Protein AF-X0GUA3-F1 (afdb_monomer)

Radius of gyration: 16.27 Å; Cα contacts (8 Å, |Δi|>4): 125; chains: 1; bounding box: 39×35×43 Å

Nearest PDB structures (foldseek):
  6m9a-assembly1_C-2  TM=2.155E-01  e=1.612E+00  Bordetella pertussis
  1cg5-assembly1_A  TM=2.670E-01  e=7.508E+00  Hemitrygon akajei
  1htj-assembly1_F  TM=2.285E-01  e=7.903E+00  Homo sapiens

Organism: NCBI:txid1089457

Structure (mmCIF, N/CA/C/O backbone):
data_AF-X0GUA3-F1
#
_entry.id   AF-X0GUA3-F1
#
loop_
_atom_site.group_PDB
_atom_site.id
_atom_site.type_symbol
_atom_site.label_atom_id
_atom_site.label_alt_id
_atom_site.label_comp_id
_atom_site.label_asym_id
_atom_site.label_entity_id
_atom_site.label_seq_id
_atom_site.pdbx_PDB_ins_code
_atom_site.Cartn_x
_atom_site.Cartn_y
_atom_site.Cartn_z
_atom_site.occupancy
_atom_site.B_iso_or_equiv
_atom_site.auth_seq_id
_atom_site.auth_comp_id
_atom_site.auth_asym_id
_atom_site.auth_atom_id
_atom_site.pdbx_PDB_model_num
ATOM 1 N N . MET A 1 1 ? -20.669 0.571 4.351 1.00 46.16 1 MET A N 1
ATOM 2 C CA . MET A 1 1 ? -20.176 1.893 4.799 1.00 46.16 1 MET A CA 1
ATOM 3 C C . MET A 1 1 ? -18.684 1.783 5.075 1.00 46.16 1 MET A C 1
ATOM 5 O O . MET A 1 1 ? -18.306 1.106 6.023 1.00 46.16 1 MET A O 1
ATOM 9 N N . HIS A 1 2 ? -17.865 2.357 4.194 1.00 66.56 2 HIS A N 1
ATOM 10 C CA . HIS A 1 2 ? -16.399 2.366 4.262 1.00 66.56 2 HIS A CA 1
ATOM 11 C C . HIS A 1 2 ? -15.900 3.444 5.262 1.00 66.56 2 HIS A C 1
ATOM 13 O O . HIS A 1 2 ? -16.644 4.391 5.526 1.00 66.56 2 HIS A O 1
ATOM 19 N N . PHE A 1 3 ? -14.685 3.325 5.827 1.00 71.62 3 PHE A N 1
ATOM 20 C CA . PHE A 1 3 ? -14.147 4.191 6.907 1.00 71.62 3 PHE A CA 1
ATOM 21 C C . PHE A 1 3 ? -14.373 5.695 6.672 1.00 71.62 3 PHE A C 1
ATOM 23 O O . PHE A 1 3 ? -14.899 6.384 7.542 1.00 71.62 3 PHE A O 1
ATOM 30 N N . VAL A 1 4 ? -14.061 6.181 5.468 1.00 73.12 4 VAL A N 1
ATOM 31 C CA . VAL A 1 4 ? -14.233 7.590 5.066 1.00 73.12 4 VAL A CA 1
ATOM 32 C C . VAL A 1 4 ? -15.678 8.070 5.241 1.00 73.12 4 VAL A C 1
ATOM 34 O O . VAL A 1 4 ? -15.907 9.163 5.754 1.00 73.12 4 VAL A O 1
ATOM 37 N N . GLY A 1 5 ? -16.661 7.241 4.879 1.00 73.19 5 GLY A N 1
ATOM 38 C CA . GLY A 1 5 ? -18.079 7.576 5.029 1.00 73.19 5 GLY A CA 1
ATOM 39 C C . GLY A 1 5 ? -18.529 7.610 6.491 1.00 73.19 5 GLY A C 1
ATOM 40 O O . GLY A 1 5 ? -19.284 8.498 6.879 1.00 73.19 5 GLY A O 1
ATOM 41 N N . ILE A 1 6 ? -18.026 6.688 7.320 1.00 75.50 6 ILE A N 1
ATOM 42 C CA . ILE A 1 6 ? -18.300 6.671 8.768 1.00 75.50 6 ILE A CA 1
ATOM 43 C C . ILE A 1 6 ? -17.686 7.908 9.436 1.00 75.50 6 ILE A C 1
ATOM 45 O O . ILE A 1 6 ? -18.357 8.588 10.211 1.00 75.50 6 ILE A O 1
ATOM 49 N N . TYR A 1 7 ? -16.437 8.232 9.092 1.00 73.69 7 TYR A N 1
ATOM 50 C CA . TYR A 1 7 ? -15.727 9.395 9.619 1.00 73.69 7 TYR A CA 1
ATOM 51 C C . TYR A 1 7 ? -16.442 10.700 9.251 1.00 73.69 7 TYR A C 1
ATOM 53 O O . TYR A 1 7 ? -16.702 11.536 10.116 1.00 73.69 7 TYR A O 1
ATOM 61 N N . PHE A 1 8 ? -16.846 10.851 7.987 1.00 75.81 8 PHE A N 1
ATOM 62 C CA . PHE A 1 8 ? -17.600 12.021 7.548 1.00 75.81 8 PHE A CA 1
ATOM 63 C C . PHE A 1 8 ? -18.950 12.144 8.263 1.00 75.81 8 PHE A C 1
ATOM 65 O O . PHE A 1 8 ? -19.326 13.236 8.692 1.00 75.81 8 PHE A O 1
ATOM 72 N N . TYR A 1 9 ? -19.669 11.034 8.446 1.00 75.38 9 TYR A N 1
ATOM 73 C CA . TYR A 1 9 ? -20.947 11.044 9.154 1.00 75.38 9 TYR A CA 1
ATOM 74 C C . TYR A 1 9 ? -20.800 11.532 10.603 1.00 75.38 9 TYR A C 1
ATOM 76 O O . TYR A 1 9 ? -21.586 12.383 11.032 1.00 75.38 9 TYR A O 1
ATOM 84 N N . ALA A 1 10 ? -19.780 11.035 11.311 1.00 74.44 10 ALA A N 1
ATOM 85 C CA . ALA A 1 10 ? -19.520 11.335 12.716 1.00 74.44 10 ALA A CA 1
ATOM 86 C C . ALA A 1 10 ? -18.939 12.741 12.946 1.00 74.44 10 ALA A C 1
ATOM 88 O O . ALA A 1 10 ? -19.382 13.445 13.849 1.00 74.44 10 ALA A O 1
ATOM 89 N N . TYR A 1 11 ? -17.972 13.166 12.127 1.00 77.75 11 TYR A N 1
ATOM 90 C CA . TYR A 1 11 ? -17.177 14.376 12.382 1.00 77.75 11 TYR A CA 1
ATOM 91 C C . TYR A 1 11 ? -17.465 15.535 11.424 1.00 77.75 11 TYR A C 1
ATOM 93 O O . TYR A 1 11 ? -16.897 16.613 11.594 1.00 77.75 11 TYR A O 1
ATOM 101 N N . LYS A 1 12 ? -18.317 15.328 10.408 1.00 81.62 12 LYS A N 1
ATOM 102 C CA . LYS A 1 12 ? -18.620 16.304 9.340 1.00 81.62 12 LYS A CA 1
ATOM 103 C C . LYS A 1 12 ? -17.369 16.829 8.621 1.00 81.62 12 LYS A C 1
ATOM 105 O O . LYS A 1 12 ? -17.350 17.953 8.128 1.00 81.62 12 LYS A O 1
ATOM 110 N N . LYS A 1 13 ? -16.313 16.012 8.572 1.00 82.00 13 LYS A N 1
ATOM 111 C CA . LYS A 1 13 ? -15.014 16.316 7.957 1.00 82.00 13 LYS A CA 1
ATOM 112 C C . LYS A 1 13 ? -14.531 15.116 7.152 1.00 82.00 13 LYS A C 1
ATOM 1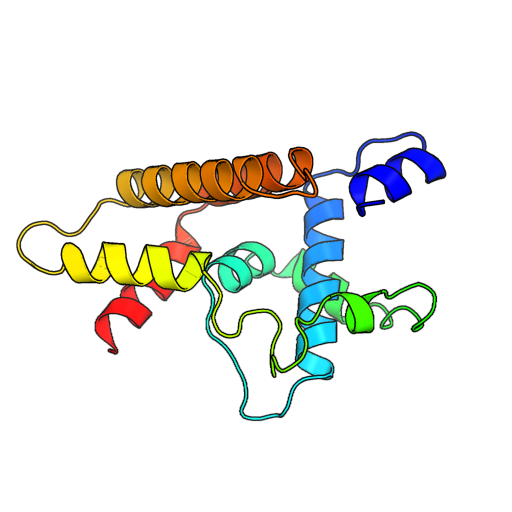14 O O . LYS A 1 13 ? -14.835 13.980 7.505 1.00 82.00 13 LYS A O 1
ATOM 119 N N . VAL A 1 14 ? -13.782 15.366 6.082 1.00 82.31 14 VAL A N 1
ATOM 120 C CA . VAL A 1 14 ? -13.064 14.311 5.352 1.00 82.31 14 VAL A CA 1
ATOM 121 C C . VAL A 1 14 ? -11.791 13.985 6.140 1.00 82.31 14 VAL A C 1
ATOM 123 O O . VAL A 1 14 ? -11.112 14.924 6.567 1.00 82.31 14 VAL A O 1
ATOM 126 N N . PRO A 1 15 ? -11.472 12.702 6.384 1.00 85.75 15 PRO A N 1
ATOM 127 C CA . PRO A 1 15 ? -10.259 12.350 7.105 1.00 85.75 15 PRO A CA 1
ATOM 128 C C . PRO A 1 15 ? -9.019 12.773 6.311 1.00 85.75 15 PRO A C 1
ATOM 130 O O . PRO A 1 15 ? -8.977 12.654 5.087 1.00 85.75 15 PRO A O 1
ATOM 133 N N . THR A 1 16 ? -7.999 13.265 7.006 1.00 88.75 16 THR A N 1
ATOM 134 C CA . THR A 1 16 ? -6.716 13.620 6.386 1.00 88.75 16 THR A CA 1
ATOM 135 C C . THR A 1 16 ? -5.939 12.368 5.972 1.00 88.75 16 THR A C 1
ATOM 137 O O . THR A 1 16 ? -6.175 11.280 6.499 1.00 88.75 16 THR A O 1
ATOM 140 N N . SER A 1 17 ? -4.956 12.512 5.074 1.00 89.56 17 SER A N 1
ATOM 141 C CA . SER A 1 17 ? -4.079 11.396 4.669 1.00 89.56 17 SER A CA 1
ATOM 142 C C . SER A 1 17 ? -3.428 10.701 5.874 1.00 89.56 17 SER A C 1
ATOM 144 O O . SER A 1 17 ? -3.399 9.473 5.931 1.00 89.56 17 SER A O 1
ATOM 146 N N . THR A 1 18 ? -3.000 11.469 6.883 1.00 89.06 18 THR A N 1
ATOM 147 C CA . THR A 1 18 ? -2.454 10.941 8.144 1.00 89.06 18 THR A CA 1
ATOM 148 C C . THR A 1 18 ? -3.489 10.137 8.928 1.00 89.06 18 THR A C 1
ATOM 150 O O . THR A 1 18 ? -3.168 9.068 9.432 1.00 89.06 18 THR A O 1
ATOM 153 N N . GLN A 1 19 ? -4.743 10.594 9.005 1.00 87.75 19 GLN A N 1
ATOM 154 C CA . GLN A 1 19 ? -5.813 9.860 9.693 1.00 87.75 19 GLN A CA 1
ATOM 155 C C . GLN A 1 19 ? -6.179 8.561 8.967 1.00 87.75 19 GLN A C 1
ATOM 157 O O . GLN A 1 19 ? -6.391 7.538 9.616 1.00 87.75 19 GLN A O 1
ATOM 162 N N . ILE A 1 20 ? -6.215 8.583 7.630 1.00 89.44 20 ILE A N 1
ATOM 163 C CA . ILE A 1 20 ? -6.431 7.377 6.820 1.00 89.44 20 ILE A CA 1
ATOM 164 C C . ILE A 1 20 ? -5.270 6.397 7.025 1.00 89.44 20 ILE A C 1
ATOM 166 O O . ILE A 1 20 ? -5.511 5.223 7.300 1.00 89.44 20 ILE A O 1
ATOM 170 N N . ARG A 1 21 ? -4.017 6.874 6.965 1.00 91.19 21 ARG A N 1
ATOM 171 C CA . ARG A 1 21 ? -2.825 6.040 7.184 1.00 91.19 21 ARG A CA 1
ATOM 172 C C . ARG A 1 21 ? -2.800 5.442 8.583 1.00 91.19 21 ARG A C 1
ATOM 174 O O . ARG A 1 21 ? -2.550 4.253 8.719 1.00 91.19 21 ARG A O 1
ATOM 181 N N . PHE A 1 22 ? -3.109 6.236 9.603 1.00 88.38 22 PHE A N 1
ATOM 182 C CA . PHE A 1 22 ? -3.172 5.781 10.986 1.00 88.38 22 PHE A CA 1
ATOM 183 C C . PHE A 1 22 ? -4.144 4.608 11.156 1.00 88.38 22 PHE A C 1
ATOM 185 O O . PHE A 1 22 ? -3.783 3.576 11.720 1.00 88.38 22 PHE A O 1
ATOM 192 N N . GLU A 1 23 ? -5.359 4.726 10.620 1.00 85.56 23 GLU A N 1
ATOM 193 C CA . GLU A 1 23 ? -6.352 3.651 10.707 1.00 85.56 23 GLU A CA 1
ATOM 194 C C . GLU A 1 23 ? -5.965 2.441 9.843 1.00 85.56 23 GLU A C 1
ATOM 196 O O . GLU A 1 23 ? -6.158 1.303 10.270 1.00 85.56 23 GLU A O 1
ATOM 201 N N . ALA A 1 24 ? -5.331 2.650 8.685 1.00 88.25 24 ALA A N 1
ATOM 202 C CA . ALA A 1 24 ? -4.775 1.562 7.881 1.00 88.25 24 ALA A CA 1
ATOM 203 C C . ALA A 1 24 ? -3.667 0.794 8.630 1.00 88.25 24 ALA A C 1
ATOM 205 O O . ALA A 1 24 ? -3.694 -0.437 8.658 1.00 88.25 24 ALA A O 1
ATOM 206 N N . CYS A 1 25 ? -2.749 1.493 9.311 1.00 88.88 25 CYS A N 1
ATOM 207 C CA . CYS A 1 25 ? -1.729 0.873 10.160 1.00 88.88 25 CYS A CA 1
ATOM 208 C C . CYS A 1 25 ? -2.368 0.014 11.256 1.00 88.88 25 CYS A C 1
ATOM 210 O O . CYS A 1 25 ? -1.946 -1.118 11.477 1.00 88.88 25 CYS A O 1
ATOM 212 N N . ARG A 1 26 ? -3.422 0.510 11.913 1.00 84.94 26 ARG A N 1
ATOM 213 C CA . ARG A 1 26 ? -4.136 -0.257 12.946 1.00 84.94 26 ARG A CA 1
ATOM 214 C C . ARG A 1 26 ? -4.786 -1.520 12.396 1.00 84.94 26 ARG A C 1
ATOM 216 O O . ARG A 1 26 ? -4.703 -2.561 13.042 1.00 84.94 26 ARG A O 1
ATOM 223 N N . ILE A 1 27 ? -5.405 -1.442 11.218 1.00 82.19 27 ILE A N 1
ATOM 224 C CA . ILE A 1 27 ? -6.009 -2.600 10.544 1.00 82.19 27 ILE A CA 1
ATOM 225 C C . ILE A 1 27 ? -4.946 -3.665 10.262 1.00 82.19 27 ILE A C 1
ATOM 227 O O . ILE A 1 27 ? -5.148 -4.832 10.593 1.00 82.19 27 ILE A O 1
ATOM 231 N N . ILE A 1 28 ? -3.800 -3.259 9.706 1.00 85.06 28 ILE A N 1
ATOM 232 C CA . ILE A 1 28 ? -2.687 -4.166 9.414 1.00 85.06 28 ILE A CA 1
ATOM 233 C C . ILE A 1 28 ? -2.168 -4.808 10.707 1.00 85.06 28 ILE A C 1
ATOM 235 O O . ILE A 1 28 ? -2.161 -6.031 10.804 1.00 85.06 28 ILE A O 1
ATOM 239 N N . LEU A 1 29 ? -1.812 -4.016 11.723 1.00 82.69 29 LEU A N 1
ATOM 240 C CA . LEU A 1 29 ? -1.243 -4.528 12.978 1.00 82.69 29 LEU A CA 1
ATOM 241 C C . LEU A 1 29 ? -2.187 -5.490 13.701 1.00 82.69 29 LEU A C 1
ATOM 243 O O . LEU A 1 29 ? -1.768 -6.532 14.196 1.00 82.69 29 LEU A O 1
ATOM 247 N N . ALA A 1 30 ? -3.477 -5.167 13.749 1.00 78.62 30 ALA A N 1
ATOM 248 C CA . ALA A 1 30 ? -4.455 -6.034 14.387 1.00 78.62 30 ALA A CA 1
ATOM 249 C C . ALA A 1 30 ? -4.707 -7.321 13.577 1.00 78.62 30 ALA A C 1
ATOM 251 O O . ALA A 1 30 ? -4.963 -8.373 14.170 1.00 78.62 30 ALA A O 1
ATOM 252 N N . SER A 1 31 ? -4.583 -7.274 12.243 1.00 77.81 31 SER A N 1
ATOM 253 C CA . SER A 1 31 ? -4.594 -8.484 11.412 1.00 77.81 31 SER A CA 1
ATOM 254 C C . SER A 1 31 ? -3.377 -9.374 11.682 1.00 77.81 31 SER A C 1
ATOM 256 O O . SER A 1 31 ? -3.530 -10.583 11.830 1.00 77.81 31 SER A O 1
ATOM 258 N N . GLU A 1 32 ? -2.190 -8.785 11.847 1.00 79.56 32 GLU A N 1
ATOM 259 C CA . GLU A 1 32 ? -0.946 -9.503 12.148 1.00 79.56 32 GLU A CA 1
ATOM 260 C C . GLU A 1 32 ? -0.973 -10.136 13.537 1.00 79.56 32 GLU A C 1
ATOM 262 O O . GLU A 1 32 ? -0.608 -11.296 13.684 1.00 79.56 32 GLU A O 1
ATOM 267 N N . ALA A 1 33 ? -1.491 -9.418 14.538 1.00 76.94 33 ALA A N 1
ATOM 268 C CA . ALA A 1 33 ? -1.674 -9.944 15.890 1.00 76.94 33 ALA A CA 1
ATOM 269 C C . ALA A 1 33 ? -2.638 -11.143 15.945 1.00 76.94 33 ALA A C 1
ATOM 271 O O . ALA A 1 33 ? -2.563 -11.955 16.864 1.00 76.94 33 ALA A O 1
ATOM 272 N N . SER A 1 34 ? -3.545 -11.247 14.970 1.00 71.31 34 SER A N 1
ATOM 273 C CA . SER A 1 34 ? -4.502 -12.354 14.847 1.00 71.31 34 SER A CA 1
ATOM 274 C C . SER A 1 34 ? -4.000 -13.487 13.940 1.00 71.31 34 SER A C 1
ATOM 276 O O . SER A 1 34 ? -4.661 -14.518 13.830 1.00 71.31 34 SER A O 1
ATOM 278 N N . SER A 1 35 ? -2.868 -13.289 13.260 1.00 70.00 35 SER A N 1
ATOM 279 C CA . SER A 1 35 ? -2.295 -14.237 12.302 1.00 70.00 35 SER A CA 1
ATOM 280 C C . SER A 1 35 ? -1.401 -15.265 13.006 1.00 70.00 35 SER A C 1
ATOM 282 O O . SER A 1 35 ? -0.892 -15.030 14.101 1.00 70.00 35 SER A O 1
ATOM 284 N N . TYR A 1 36 ? -1.170 -16.419 12.373 1.00 67.25 36 TYR A N 1
ATOM 285 C CA . TYR A 1 36 ? -0.233 -17.414 12.908 1.00 67.25 36 TYR A CA 1
ATOM 286 C C . TYR A 1 36 ? 1.219 -16.889 12.853 1.00 67.25 36 TYR A C 1
ATOM 288 O O . TYR A 1 36 ? 1.566 -16.236 11.864 1.00 67.25 36 TYR A O 1
ATOM 296 N N . PRO A 1 37 ? 2.088 -17.212 13.836 1.00 60.41 37 PRO A N 1
ATOM 297 C CA . PRO A 1 37 ? 3.450 -16.665 13.941 1.00 60.41 37 PRO A CA 1
ATOM 298 C C . PRO A 1 37 ? 4.307 -16.806 12.672 1.00 60.41 37 PRO A C 1
ATOM 300 O O . PRO A 1 37 ? 5.085 -15.912 12.358 1.00 60.41 37 PRO A O 1
ATOM 303 N N . ASP A 1 38 ? 4.106 -17.878 11.900 1.00 59.81 38 ASP A N 1
ATOM 304 C CA . ASP A 1 38 ? 4.894 -18.187 10.697 1.00 59.81 38 ASP A CA 1
ATOM 305 C C . ASP A 1 38 ? 4.258 -17.694 9.383 1.00 59.81 38 ASP A C 1
ATOM 307 O O . ASP A 1 38 ? 4.705 -18.050 8.295 1.00 59.81 38 ASP A O 1
ATOM 311 N N . SER A 1 39 ? 3.176 -16.912 9.445 1.00 59.31 39 SER A N 1
ATOM 312 C CA . SER A 1 39 ? 2.379 -16.566 8.256 1.00 59.31 39 SER A CA 1
ATOM 313 C C . SER A 1 39 ? 2.720 -15.221 7.604 1.00 59.31 39 SER A C 1
ATOM 315 O O . SER A 1 39 ? 1.991 -14.789 6.713 1.00 59.31 39 SER A O 1
ATOM 317 N N . SER A 1 40 ? 3.824 -14.561 7.985 1.00 58.06 40 SER A N 1
ATOM 318 C CA . SER A 1 40 ? 4.160 -13.218 7.482 1.00 58.06 40 SER A CA 1
ATOM 319 C C . SER A 1 40 ? 4.136 -13.161 5.949 1.00 58.06 40 SER A C 1
ATOM 321 O O . SER A 1 40 ? 4.966 -13.777 5.279 1.00 58.06 40 SER A O 1
ATOM 323 N N . SER A 1 41 ? 3.185 -12.419 5.384 1.00 67.25 41 SER A N 1
ATOM 324 C CA . SER A 1 41 ? 3.087 -12.234 3.937 1.00 67.25 41 SER A CA 1
ATOM 325 C C . SER A 1 41 ? 3.741 -10.911 3.565 1.00 67.25 41 SER A C 1
ATOM 327 O O . SER A 1 41 ? 3.313 -9.846 4.011 1.00 67.25 41 SER A O 1
ATOM 329 N N . SER A 1 42 ? 4.815 -10.977 2.778 1.00 78.12 42 SER A N 1
ATOM 330 C CA . SER A 1 42 ? 5.481 -9.780 2.272 1.00 78.12 42 SER A CA 1
ATOM 331 C C . SER A 1 42 ? 4.596 -9.079 1.241 1.00 78.12 42 SER A C 1
ATOM 333 O O . SER A 1 42 ? 4.100 -9.717 0.317 1.00 78.12 42 SER A O 1
ATOM 335 N N . SER A 1 43 ? 4.398 -7.771 1.402 1.00 88.62 43 SER A N 1
ATOM 336 C CA . SER A 1 43 ? 3.535 -6.971 0.531 1.00 88.62 43 SER A CA 1
ATOM 337 C C . SER A 1 43 ? 4.058 -5.546 0.429 1.00 88.62 43 SER A C 1
ATOM 339 O O . SER A 1 43 ? 4.257 -4.875 1.439 1.00 88.62 43 SER A O 1
ATOM 341 N N . TRP A 1 44 ? 4.238 -5.052 -0.789 1.00 92.69 44 TRP A N 1
ATOM 342 C CA . TRP A 1 44 ? 4.664 -3.687 -1.059 1.00 92.69 44 TRP A CA 1
ATOM 343 C C . TRP A 1 44 ? 3.638 -2.678 -0.553 1.00 92.69 44 TRP A C 1
ATOM 345 O O . TRP A 1 44 ? 4.004 -1.596 -0.107 1.00 92.69 44 TRP A O 1
ATOM 355 N N . LEU A 1 45 ? 2.352 -3.042 -0.567 1.00 91.69 45 LEU A N 1
ATOM 356 C CA . LEU A 1 45 ? 1.277 -2.194 -0.063 1.00 91.69 45 LEU A CA 1
ATOM 357 C C . LEU A 1 45 ? 1.379 -2.040 1.457 1.00 91.69 45 LEU A C 1
ATOM 359 O O . LEU A 1 45 ? 1.172 -0.950 1.990 1.00 91.69 45 LEU A O 1
ATOM 363 N N . ARG A 1 46 ? 1.749 -3.120 2.151 1.00 91.00 46 ARG A N 1
ATOM 364 C CA . ARG A 1 46 ? 2.071 -3.076 3.578 1.00 91.00 46 ARG A CA 1
ATOM 365 C C . ARG A 1 46 ? 3.267 -2.164 3.829 1.00 91.00 46 ARG A C 1
ATOM 367 O O . ARG A 1 46 ? 3.168 -1.280 4.675 1.00 91.00 46 ARG A O 1
ATOM 374 N N . ASP A 1 47 ? 4.359 -2.375 3.093 1.00 90.88 47 ASP A N 1
ATOM 375 C CA . ASP A 1 47 ? 5.594 -1.594 3.222 1.00 90.88 47 ASP A CA 1
ATOM 376 C C . ASP A 1 47 ? 5.318 -0.096 3.019 1.00 90.88 47 ASP A C 1
ATOM 378 O O . ASP A 1 47 ? 5.779 0.732 3.801 1.00 90.88 47 ASP A O 1
ATOM 382 N N . LEU A 1 48 ? 4.502 0.246 2.018 1.00 92.75 48 LEU A N 1
ATOM 383 C CA . LEU A 1 48 ? 4.100 1.613 1.701 1.00 92.75 48 LEU A CA 1
ATOM 384 C C . LEU A 1 48 ? 3.247 2.255 2.805 1.00 92.75 48 LEU A C 1
ATOM 386 O O . LEU A 1 48 ? 3.489 3.396 3.185 1.00 92.75 48 LEU A O 1
ATOM 390 N N . ILE A 1 49 ? 2.245 1.548 3.334 1.00 91.62 49 ILE A N 1
ATOM 391 C CA . ILE A 1 49 ? 1.374 2.090 4.392 1.00 91.62 49 ILE A CA 1
ATOM 392 C C . ILE A 1 49 ? 2.156 2.261 5.703 1.00 91.62 49 ILE A C 1
ATOM 394 O O . ILE A 1 49 ? 1.976 3.257 6.405 1.00 91.62 49 ILE A O 1
ATOM 398 N N . MET A 1 50 ? 3.049 1.316 6.008 1.00 89.94 50 MET A N 1
ATOM 399 C CA . MET A 1 50 ? 3.868 1.301 7.223 1.00 89.94 50 MET A CA 1
ATOM 400 C C . MET A 1 50 ? 5.136 2.159 7.136 1.00 89.94 50 MET A C 1
ATOM 402 O O . MET A 1 50 ? 5.862 2.256 8.125 1.00 89.94 50 MET A O 1
ATOM 406 N N . SER A 1 51 ? 5.417 2.795 5.994 1.00 89.50 51 SER A N 1
ATOM 407 C CA . SER A 1 51 ? 6.686 3.501 5.769 1.00 89.50 51 SER A CA 1
ATOM 408 C C . SER A 1 51 ? 6.886 4.715 6.684 1.00 89.50 51 SER A C 1
ATOM 410 O O . SER A 1 51 ? 8.014 5.151 6.899 1.00 89.50 51 SER A O 1
ATOM 412 N N . GLU A 1 52 ? 5.806 5.293 7.218 1.00 89.06 52 GLU A N 1
ATOM 413 C CA . GLU A 1 52 ? 5.877 6.406 8.166 1.00 89.06 52 GLU A CA 1
ATOM 414 C C . GLU A 1 52 ? 5.933 5.887 9.602 1.00 89.06 52 GLU A C 1
ATOM 416 O O . GLU A 1 52 ? 4.908 5.628 10.241 1.00 89.06 52 GLU A O 1
ATOM 421 N N . TYR A 1 53 ? 7.164 5.758 10.098 1.00 85.31 53 TYR A N 1
ATOM 422 C CA . TYR A 1 53 ? 7.463 5.133 11.382 1.00 85.31 53 TYR A CA 1
ATOM 423 C C . TYR A 1 53 ? 6.692 5.741 12.558 1.00 85.31 53 TYR A C 1
ATOM 425 O O . TYR A 1 53 ? 6.179 4.998 13.392 1.00 85.31 53 TYR A O 1
ATOM 433 N N . ASP A 1 54 ? 6.570 7.069 12.635 1.00 87.75 54 ASP A N 1
ATOM 434 C CA . ASP A 1 54 ? 5.867 7.715 13.748 1.00 87.75 54 ASP A CA 1
ATOM 435 C C . ASP A 1 54 ? 4.377 7.371 13.772 1.00 87.75 54 ASP A C 1
ATOM 437 O O . ASP A 1 54 ? 3.856 6.988 14.822 1.00 87.75 54 ASP A O 1
ATOM 441 N N . THR A 1 55 ? 3.718 7.406 12.611 1.00 87.44 55 THR A N 1
ATOM 442 C CA . THR A 1 55 ? 2.307 7.024 12.475 1.00 87.44 55 THR A CA 1
ATOM 443 C C . THR A 1 55 ? 2.099 5.538 12.788 1.00 87.44 55 THR A C 1
ATOM 445 O O . THR A 1 55 ? 1.192 5.192 13.547 1.00 87.44 55 THR A O 1
ATOM 448 N N . ALA A 1 56 ? 2.957 4.648 12.276 1.00 85.62 56 ALA A N 1
ATOM 449 C CA . ALA A 1 56 ? 2.885 3.212 12.564 1.00 85.62 56 ALA A CA 1
ATOM 450 C C . ALA A 1 56 ? 3.126 2.903 14.054 1.00 85.62 56 ALA A C 1
ATOM 452 O O . ALA A 1 56 ? 2.390 2.128 14.670 1.00 85.62 56 ALA A O 1
ATOM 453 N N . ARG A 1 57 ? 4.114 3.561 14.670 1.00 87.00 57 ARG A N 1
ATOM 454 C CA . ARG A 1 57 ? 4.437 3.420 16.095 1.00 87.00 57 ARG A CA 1
ATOM 455 C C . ARG A 1 57 ? 3.317 3.937 16.989 1.00 87.00 57 ARG A C 1
ATOM 457 O O . ARG A 1 57 ? 3.035 3.326 18.017 1.00 87.00 57 ARG A O 1
ATOM 464 N N . GLN A 1 58 ? 2.691 5.054 16.626 1.00 86.69 58 GLN A N 1
ATOM 465 C CA . GLN A 1 58 ? 1.538 5.568 17.356 1.00 86.69 58 GLN A CA 1
ATOM 466 C C . GLN A 1 58 ? 0.353 4.601 17.244 1.00 86.69 58 GLN A C 1
ATOM 468 O O . GLN A 1 58 ? -0.260 4.276 18.257 1.00 86.69 58 GLN A O 1
ATOM 473 N N . ALA A 1 59 ? 0.082 4.079 16.044 1.00 84.56 59 ALA A N 1
ATOM 474 C CA . ALA A 1 59 ? -0.982 3.105 15.811 1.00 84.56 59 ALA A CA 1
ATOM 475 C C . ALA A 1 59 ? -0.810 1.823 16.647 1.00 84.56 59 ALA A C 1
ATOM 477 O O . ALA A 1 59 ? -1.798 1.295 17.150 1.00 84.56 59 ALA A O 1
ATOM 478 N N . ALA A 1 60 ? 0.430 1.361 16.843 1.00 81.56 60 ALA A N 1
ATOM 479 C CA . ALA A 1 60 ? 0.750 0.179 17.648 1.00 81.56 60 ALA A CA 1
ATOM 480 C C . ALA A 1 60 ? 0.550 0.362 19.164 1.00 81.56 60 ALA A C 1
ATOM 482 O O . ALA A 1 60 ? 0.458 -0.625 19.891 1.00 81.56 60 ALA A O 1
ATOM 483 N N . ARG A 1 61 ? 0.522 1.608 19.655 1.00 81.12 61 ARG A N 1
ATOM 484 C CA . ARG A 1 61 ? 0.358 1.925 21.086 1.00 81.12 61 ARG A CA 1
ATOM 485 C C . ARG A 1 61 ? -1.099 2.096 21.502 1.00 81.12 61 ARG A C 1
ATOM 487 O O . ARG A 1 61 ? -1.393 2.032 22.692 1.00 81.12 61 ARG A O 1
ATOM 494 N N . GLU A 1 62 ? -1.995 2.326 20.549 1.00 75.62 62 GLU A N 1
ATOM 495 C CA . GLU A 1 62 ? -3.425 2.409 20.825 1.00 75.62 62 GLU A CA 1
ATOM 496 C C . GLU A 1 62 ? -4.016 1.011 21.055 1.00 75.62 62 GLU A C 1
ATOM 498 O O . GLU A 1 62 ? -3.664 0.072 20.333 1.00 75.62 62 GLU A O 1
ATOM 503 N N . PRO A 1 63 ? -4.965 0.852 21.995 1.00 66.88 63 PRO A N 1
ATOM 504 C CA . PRO A 1 63 ? -5.668 -0.408 22.183 1.00 66.88 63 PRO A CA 1
ATOM 505 C C . PRO A 1 63 ? -6.272 -0.905 20.868 1.00 66.88 63 PRO A C 1
ATOM 507 O O . PRO A 1 63 ? -6.823 -0.126 20.077 1.00 66.88 63 PRO A O 1
ATOM 510 N N . ILE A 1 64 ? -6.218 -2.216 20.636 1.00 62.12 64 ILE A N 1
ATOM 511 C CA . ILE A 1 64 ? -6.986 -2.838 19.556 1.00 62.12 64 ILE A CA 1
ATOM 512 C C . ILE A 1 64 ? -8.463 -2.565 19.867 1.00 62.12 64 ILE A C 1
ATOM 514 O O . ILE A 1 64 ? -8.958 -2.955 20.924 1.00 62.12 64 ILE A O 1
ATOM 518 N N . ARG A 1 65 ? -9.153 -1.839 18.974 1.00 62.88 65 ARG A N 1
ATOM 519 C CA . ARG A 1 65 ? -10.583 -1.520 19.130 1.00 62.88 65 ARG A CA 1
ATOM 520 C C . ARG A 1 65 ? -11.369 -2.813 19.369 1.00 62.88 65 ARG A C 1
ATOM 522 O O . ARG A 1 65 ? -11.034 -3.852 18.792 1.00 62.88 65 ARG A O 1
ATOM 529 N N . SER A 1 66 ? -12.402 -2.738 20.208 1.00 51.72 66 SER A N 1
ATOM 530 C CA . SER A 1 66 ? -13.248 -3.893 20.537 1.00 51.72 66 SER A CA 1
ATOM 531 C C . SER A 1 66 ? -13.865 -4.493 19.268 1.00 51.72 66 SER A C 1
ATOM 533 O O . SER A 1 66 ? -14.068 -3.783 18.288 1.00 51.72 66 SER A O 1
ATOM 535 N N . THR A 1 67 ? -14.216 -5.780 19.259 1.00 46.31 67 THR A N 1
ATOM 536 C CA . THR A 1 67 ? -14.782 -6.492 18.090 1.00 46.31 67 THR A CA 1
ATOM 537 C C . THR A 1 67 ? -16.040 -5.830 17.498 1.00 46.31 67 THR A C 1
ATOM 539 O O . THR A 1 67 ? -16.388 -6.067 16.345 1.00 46.31 67 THR A O 1
ATOM 542 N N . ILE A 1 68 ? -16.717 -4.979 18.277 1.00 45.19 68 ILE A N 1
ATOM 543 C CA . ILE A 1 68 ? -17.883 -4.178 17.869 1.00 45.19 68 ILE A CA 1
ATOM 544 C C . ILE A 1 68 ? -17.461 -2.985 16.995 1.00 45.19 68 ILE A C 1
ATOM 546 O O . ILE A 1 68 ? -18.124 -2.652 16.013 1.00 45.19 68 ILE A O 1
ATOM 550 N N . GLU A 1 69 ? -16.339 -2.354 17.330 1.00 52.25 69 GLU A N 1
ATOM 551 C CA . GLU A 1 69 ? -15.752 -1.228 16.594 1.00 52.25 69 GLU A CA 1
ATOM 552 C C . GLU A 1 69 ? -14.809 -1.701 15.481 1.00 52.25 69 GLU A C 1
ATOM 554 O O . GLU A 1 69 ? -14.580 -1.004 14.491 1.00 52.25 69 GLU A O 1
ATOM 559 N N . ASN A 1 70 ? -14.257 -2.899 15.649 1.00 53.00 70 ASN A N 1
ATOM 560 C CA . ASN A 1 70 ? -13.218 -3.471 14.825 1.00 53.00 70 ASN A CA 1
ATOM 561 C C . ASN A 1 70 ? -13.817 -4.573 13.955 1.00 53.00 70 ASN A C 1
ATOM 563 O O . ASN A 1 70 ? -13.876 -5.741 14.328 1.00 53.00 70 ASN A O 1
ATOM 567 N N . LYS A 1 71 ? -14.259 -4.198 12.753 1.00 55.25 71 LYS A N 1
ATOM 568 C CA . LYS A 1 71 ? -14.792 -5.136 11.752 1.00 55.25 71 LYS A CA 1
ATOM 569 C C . LYS A 1 71 ? -13.714 -6.042 11.135 1.00 55.25 71 LYS A C 1
ATOM 571 O O . LYS A 1 71 ? -13.947 -6.625 10.088 1.00 55.25 71 LYS A O 1
ATOM 576 N N . LEU A 1 72 ? -12.546 -6.195 11.755 1.00 51.00 72 LEU A N 1
ATOM 577 C CA . LEU A 1 72 ? -11.468 -7.063 11.271 1.00 51.00 72 LEU A CA 1
ATOM 578 C C . LEU A 1 72 ? -11.876 -8.523 11.028 1.00 51.00 72 LEU A C 1
ATOM 580 O O . LEU A 1 72 ? -11.471 -9.049 9.993 1.00 51.00 72 LEU A O 1
ATOM 584 N N . PRO A 1 73 ? -12.732 -9.167 11.853 1.00 48.03 73 PRO A N 1
ATOM 585 C CA . PRO A 1 73 ? -13.236 -10.507 11.536 1.00 48.03 73 PRO A CA 1
ATOM 586 C C . PRO A 1 73 ? -14.072 -10.557 10.244 1.00 48.03 73 PRO A C 1
ATOM 588 O O . PRO A 1 73 ? -14.297 -11.630 9.699 1.00 48.03 73 PRO A O 1
ATOM 591 N N . ILE A 1 74 ? -14.543 -9.401 9.757 1.00 50.03 74 ILE A N 1
ATOM 592 C CA . ILE A 1 74 ? -15.280 -9.232 8.495 1.00 50.03 74 ILE A CA 1
ATOM 593 C C . ILE A 1 74 ? -14.314 -8.933 7.325 1.00 50.03 74 ILE A C 1
ATOM 595 O O . ILE A 1 74 ? -14.707 -9.073 6.171 1.00 50.03 74 ILE A O 1
ATOM 599 N N . LEU A 1 75 ? -13.064 -8.528 7.596 1.00 53.12 75 LEU A N 1
ATOM 600 C CA . LEU A 1 75 ? -12.110 -8.040 6.588 1.00 53.12 75 LEU A CA 1
ATOM 601 C C . LEU A 1 75 ? -11.115 -9.092 6.085 1.00 53.12 75 LEU A C 1
ATOM 603 O O . LEU A 1 75 ? -10.593 -8.921 4.988 1.00 53.12 75 LEU A O 1
ATOM 607 N N . LEU A 1 76 ? -10.845 -10.161 6.838 1.00 57.03 76 LEU A N 1
ATOM 608 C CA . LEU A 1 76 ? -10.047 -11.275 6.318 1.00 57.03 76 LEU A CA 1
ATOM 609 C C . LEU A 1 76 ? -10.918 -12.099 5.358 1.00 57.03 76 LEU A C 1
ATOM 611 O O . LEU A 1 76 ? -11.960 -12.614 5.783 1.00 57.03 76 LEU A O 1
ATOM 615 N N . PRO A 1 77 ? -10.526 -12.256 4.078 1.00 55.97 77 PRO A N 1
ATOM 616 C CA . PRO A 1 77 ? -11.165 -13.232 3.210 1.00 55.97 77 PRO A CA 1
ATOM 617 C C . PRO A 1 77 ? -11.139 -14.595 3.910 1.00 55.97 77 PRO A C 1
ATOM 619 O O . PRO A 1 77 ? -10.118 -14.992 4.475 1.00 55.97 77 PRO A O 1
ATOM 622 N N . LYS A 1 78 ? -12.275 -15.303 3.934 1.00 55.56 78 LYS A N 1
ATOM 623 C CA . LYS A 1 78 ? -12.367 -16.608 4.605 1.00 55.56 78 LYS A CA 1
ATOM 624 C C . LYS A 1 78 ? -11.268 -17.536 4.079 1.00 55.56 78 LYS A C 1
ATOM 626 O O . LYS A 1 78 ? -11.258 -17.850 2.895 1.00 55.56 78 LYS A O 1
ATOM 63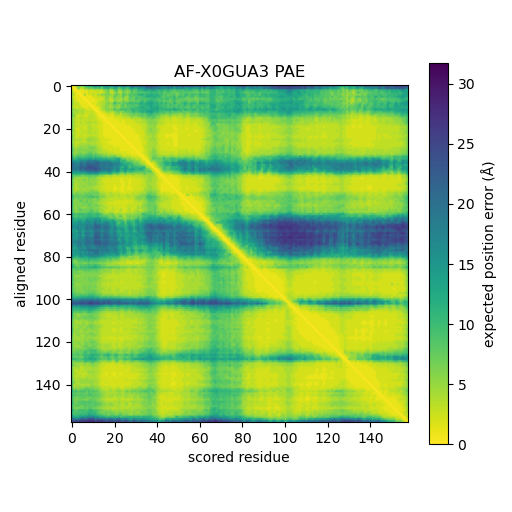1 N N . GLY A 1 79 ? -10.389 -17.991 4.971 1.00 57.81 79 GLY A N 1
ATOM 632 C CA . GLY A 1 79 ? -9.289 -18.900 4.639 1.00 57.81 79 GLY A CA 1
ATOM 633 C C . GLY A 1 79 ? -7.917 -18.238 4.481 1.00 57.81 79 GLY A C 1
ATOM 634 O O . GLY A 1 79 ? -6.935 -18.971 4.417 1.00 57.81 79 GLY A O 1
ATOM 635 N N . CYS A 1 80 ? -7.822 -16.903 4.486 1.00 62.59 80 CYS A N 1
ATOM 636 C CA . CYS A 1 80 ? -6.534 -16.209 4.532 1.00 62.59 80 CYS A CA 1
ATOM 637 C C . CYS A 1 80 ? -5.976 -16.180 5.963 1.00 62.59 80 CYS A C 1
ATOM 639 O O . CYS A 1 80 ? -6.655 -15.770 6.905 1.00 62.59 80 CYS A O 1
ATOM 641 N N . LYS A 1 81 ? -4.719 -16.597 6.112 1.00 66.81 81 LYS A N 1
ATOM 642 C CA . LYS A 1 81 ? -3.898 -16.534 7.322 1.00 66.81 81 LYS A CA 1
ATOM 643 C C . LYS A 1 81 ? -3.443 -15.114 7.629 1.00 66.81 81 LYS A C 1
ATOM 645 O O . LYS A 1 81 ? -3.298 -14.801 8.802 1.00 66.81 81 LYS A O 1
ATOM 650 N N . THR A 1 82 ? -3.233 -14.279 6.605 1.00 74.12 82 THR A N 1
ATOM 651 C CA . THR A 1 82 ? -2.903 -12.853 6.772 1.00 74.12 82 THR A CA 1
ATOM 652 C C . THR A 1 82 ? -3.667 -11.958 5.805 1.00 74.12 82 THR A C 1
ATOM 654 O O . THR A 1 82 ? -4.139 -12.403 4.761 1.00 74.12 82 THR A O 1
ATOM 657 N N . LEU A 1 83 ? -3.739 -10.662 6.129 1.00 79.25 83 LEU A N 1
ATOM 658 C CA . LEU A 1 83 ? -4.402 -9.639 5.313 1.00 79.25 83 LEU A CA 1
ATOM 659 C C . LEU A 1 83 ? -3.841 -9.526 3.886 1.00 79.25 83 LEU A C 1
ATOM 661 O O . LEU A 1 83 ? -4.569 -9.149 2.971 1.00 79.25 83 LEU A O 1
ATOM 665 N N . PHE A 1 84 ? -2.556 -9.832 3.698 1.00 83.94 84 PHE A N 1
ATOM 666 C CA . PHE A 1 84 ? -1.873 -9.702 2.410 1.00 83.94 84 PHE A CA 1
ATOM 667 C C . PHE A 1 84 ? -1.568 -11.047 1.743 1.00 83.94 84 PHE A C 1
ATOM 669 O O . PHE A 1 84 ? -0.870 -11.080 0.727 1.00 83.94 84 PHE A O 1
ATOM 676 N N . GLU A 1 85 ? -2.080 -12.153 2.281 1.00 80.38 85 GLU A N 1
ATOM 677 C CA . GLU A 1 85 ? -1.936 -13.453 1.636 1.00 80.38 85 GLU A CA 1
ATOM 678 C C . GLU A 1 85 ? -2.618 -13.432 0.262 1.00 80.38 85 GLU A C 1
ATOM 680 O O . GLU A 1 85 ? -3.760 -12.993 0.129 1.00 80.38 85 GLU A O 1
ATOM 685 N N . ALA A 1 86 ? -1.895 -13.877 -0.770 1.00 77.38 86 ALA A N 1
ATOM 686 C CA . ALA A 1 86 ? -2.345 -13.835 -2.163 1.00 77.38 86 ALA A CA 1
ATOM 687 C C . ALA A 1 86 ? -2.822 -12.440 -2.629 1.00 77.38 86 ALA A C 1
ATOM 689 O O . ALA A 1 86 ? -3.722 -12.332 -3.463 1.00 77.38 86 ALA A O 1
ATOM 690 N N . CYS A 1 87 ? -2.215 -11.362 -2.111 1.00 84.88 87 CYS A N 1
ATOM 691 C CA . CYS A 1 87 ? -2.564 -10.002 -2.509 1.00 84.88 87 CYS A CA 1
ATOM 692 C C . CYS A 1 87 ? -2.383 -9.812 -4.032 1.00 84.88 87 CYS A C 1
ATOM 6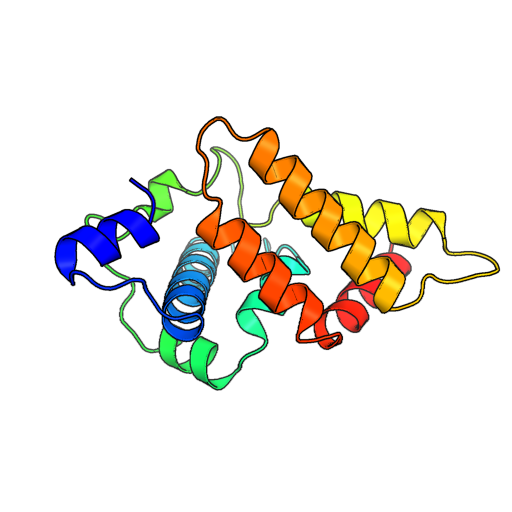94 O O . CYS A 1 87 ? -1.254 -9.921 -4.527 1.00 84.88 87 CYS A O 1
ATOM 696 N N . PRO A 1 88 ? -3.452 -9.482 -4.787 1.00 86.25 88 PRO A N 1
ATOM 697 C CA . PRO A 1 88 ? -3.379 -9.362 -6.245 1.00 86.25 88 PRO A CA 1
ATOM 698 C C . PRO A 1 88 ? -2.454 -8.221 -6.680 1.00 86.25 88 PRO A C 1
ATOM 700 O O . PRO A 1 88 ? -1.749 -8.340 -7.678 1.00 86.25 88 PRO A O 1
ATOM 703 N N . LEU A 1 89 ? -2.394 -7.153 -5.881 1.00 89.38 89 LEU A N 1
ATOM 704 C CA . LEU A 1 89 ? -1.515 -6.012 -6.111 1.00 89.38 89 LEU A CA 1
ATOM 705 C C . LEU A 1 89 ? -0.027 -6.384 -5.974 1.00 89.38 89 LEU A C 1
ATOM 707 O O . LEU A 1 89 ? 0.787 -5.938 -6.781 1.00 89.38 89 LEU A O 1
ATOM 711 N N . GLU A 1 90 ? 0.349 -7.213 -4.990 1.00 91.12 90 GLU A N 1
ATOM 712 C CA . GLU A 1 90 ? 1.726 -7.732 -4.882 1.00 91.12 90 GLU A CA 1
ATOM 713 C C . GLU A 1 90 ? 2.034 -8.651 -6.065 1.00 91.12 90 GLU A C 1
ATOM 715 O O . GLU A 1 90 ? 3.048 -8.473 -6.736 1.00 91.12 90 GLU A O 1
ATOM 720 N N . ALA A 1 91 ? 1.141 -9.601 -6.360 1.00 89.94 91 ALA A N 1
ATOM 721 C CA . ALA A 1 91 ? 1.335 -10.560 -7.442 1.00 89.94 91 ALA A CA 1
ATOM 722 C C . ALA A 1 91 ? 1.546 -9.870 -8.800 1.00 89.94 91 ALA A C 1
ATOM 724 O O . ALA A 1 91 ? 2.435 -10.261 -9.559 1.00 89.94 91 ALA A O 1
ATOM 725 N N . GLN A 1 92 ? 0.772 -8.821 -9.083 1.00 92.62 92 GLN A N 1
ATOM 726 C CA . GLN A 1 92 ? 0.868 -8.060 -10.323 1.00 92.62 92 GLN A CA 1
ATOM 727 C C . GLN A 1 92 ? 2.198 -7.302 -10.446 1.00 92.62 92 GLN A C 1
ATOM 729 O O . GLN A 1 92 ? 2.849 -7.398 -11.491 1.00 92.62 92 GLN A O 1
ATOM 734 N N . LEU A 1 93 ? 2.653 -6.624 -9.388 1.00 92.81 93 LEU A N 1
ATOM 735 C CA . LEU A 1 93 ? 3.953 -5.946 -9.397 1.00 92.81 93 LEU A CA 1
ATOM 736 C C . LEU A 1 93 ? 5.110 -6.942 -9.549 1.00 92.81 93 LEU A C 1
ATOM 738 O O . LEU A 1 93 ? 6.022 -6.722 -10.346 1.00 92.81 93 LEU A O 1
ATOM 742 N N . GLN A 1 94 ? 5.065 -8.055 -8.815 1.00 92.00 94 GLN A N 1
ATOM 743 C CA . GLN A 1 94 ? 6.091 -9.094 -8.883 1.00 92.00 94 GLN A CA 1
ATOM 744 C C . GLN A 1 94 ? 6.162 -9.731 -10.278 1.00 92.00 94 GLN A C 1
ATOM 746 O O . GLN A 1 94 ? 7.253 -9.940 -10.807 1.00 92.00 94 GLN A O 1
ATOM 751 N N . ALA A 1 95 ? 5.018 -9.992 -10.917 1.00 91.25 95 ALA A N 1
ATOM 752 C CA . ALA A 1 95 ? 4.974 -10.472 -12.296 1.00 91.25 95 ALA A CA 1
ATOM 753 C C . ALA A 1 95 ? 5.585 -9.455 -13.275 1.00 91.25 95 ALA A C 1
ATOM 755 O O . ALA A 1 95 ? 6.378 -9.833 -14.138 1.00 91.25 95 ALA A O 1
ATOM 756 N N . TYR A 1 96 ? 5.272 -8.166 -13.107 1.00 91.81 96 TYR A N 1
ATOM 757 C CA . TYR A 1 96 ? 5.823 -7.101 -13.942 1.00 91.81 96 TYR A CA 1
ATOM 758 C C . TYR A 1 96 ? 7.347 -6.980 -13.802 1.00 91.81 96 TYR A C 1
ATOM 760 O O . TYR A 1 96 ? 8.051 -6.929 -14.810 1.00 91.81 96 TYR A O 1
ATOM 768 N N . LEU A 1 97 ? 7.866 -6.992 -12.571 1.00 91.69 97 LEU A N 1
ATOM 769 C CA . LEU A 1 97 ? 9.304 -6.933 -12.295 1.00 91.69 97 LEU A CA 1
ATOM 770 C C . LEU A 1 97 ? 10.053 -8.137 -12.878 1.00 91.69 97 LEU A C 1
ATOM 772 O O . LEU A 1 97 ? 11.108 -7.967 -13.483 1.00 91.69 97 LEU A O 1
ATOM 776 N N . ARG A 1 98 ? 9.498 -9.349 -12.750 1.00 89.25 98 ARG A N 1
ATOM 777 C CA . ARG A 1 98 ? 10.105 -10.569 -13.309 1.00 89.25 98 ARG A CA 1
ATOM 778 C C . ARG A 1 98 ? 10.130 -10.563 -14.835 1.00 89.25 98 ARG A C 1
ATOM 780 O O . ARG A 1 98 ? 11.117 -10.998 -15.418 1.00 89.25 98 ARG A O 1
ATOM 787 N N . ALA A 1 99 ? 9.081 -10.048 -15.476 1.00 89.56 99 ALA A N 1
ATOM 788 C CA . ALA A 1 99 ? 9.011 -9.949 -16.934 1.00 89.56 99 ALA A CA 1
ATOM 789 C C . ALA A 1 99 ? 10.060 -8.987 -17.528 1.00 89.56 99 ALA A C 1
ATOM 791 O O . ALA A 1 99 ? 1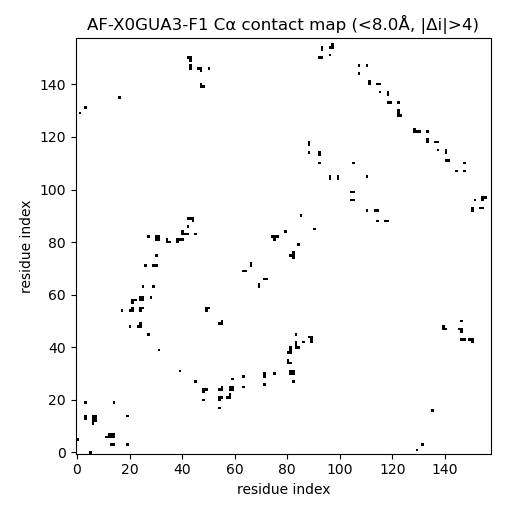0.435 -9.144 -18.684 1.00 89.56 99 ALA A O 1
ATOM 792 N N . HIS A 1 100 ? 10.558 -8.032 -16.736 1.00 86.75 100 HIS A N 1
ATOM 793 C CA . HIS A 1 100 ? 11.554 -7.032 -17.146 1.00 86.75 100 HIS A CA 1
ATOM 794 C C . HIS A 1 100 ? 12.901 -7.232 -16.429 1.00 86.75 100 HIS A C 1
ATOM 796 O O . HIS A 1 100 ? 13.632 -6.278 -16.172 1.00 86.75 100 HIS A O 1
ATOM 802 N N . ARG A 1 101 ? 13.221 -8.478 -16.049 1.00 78.25 101 ARG A N 1
ATOM 803 C CA . ARG A 1 101 ? 14.450 -8.810 -15.307 1.00 78.25 101 ARG A CA 1
ATOM 804 C C . ARG A 1 101 ? 15.717 -8.758 -16.178 1.00 78.25 101 ARG A C 1
ATOM 806 O O . ARG A 1 101 ? 16.806 -8.708 -15.615 1.00 78.25 101 ARG A O 1
ATOM 813 N N . SER A 1 102 ? 15.602 -8.761 -17.510 1.00 73.56 102 SER A N 1
ATOM 814 C CA . SER A 1 102 ? 16.738 -8.736 -18.449 1.00 73.56 102 SER A CA 1
ATOM 815 C C . SER A 1 102 ? 16.782 -7.477 -19.330 1.00 73.56 102 SER A C 1
ATOM 817 O O . SER A 1 102 ? 15.743 -6.979 -19.757 1.00 73.56 102 SER A O 1
ATOM 819 N N . ASP A 1 103 ? 18.012 -7.018 -19.591 1.00 65.56 103 ASP A N 1
ATOM 820 C CA . ASP A 1 103 ? 18.498 -5.869 -20.387 1.00 65.56 103 ASP A CA 1
ATOM 821 C C . ASP A 1 103 ? 17.995 -4.449 -20.064 1.00 65.56 103 ASP A C 1
ATOM 823 O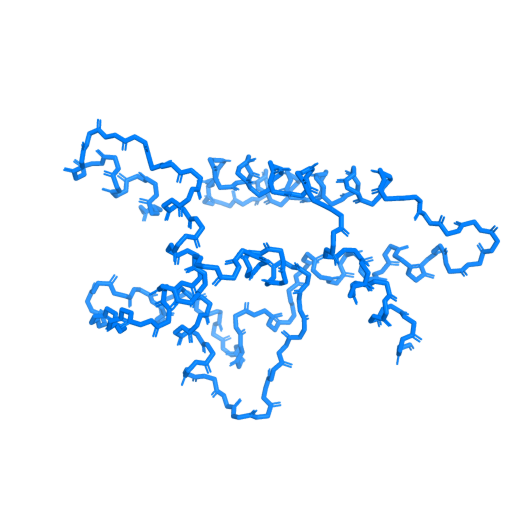 O . ASP A 1 103 ? 18.767 -3.510 -20.245 1.00 65.56 103 ASP A O 1
ATOM 827 N N . ASP A 1 104 ? 16.787 -4.255 -19.524 1.00 80.62 104 ASP A N 1
ATOM 828 C CA . ASP A 1 104 ? 16.294 -2.914 -19.151 1.00 80.62 104 ASP A CA 1
ATOM 829 C C . ASP A 1 104 ? 15.346 -2.961 -17.933 1.00 80.62 104 ASP A C 1
ATOM 831 O O . ASP A 1 104 ? 14.125 -3.098 -18.088 1.00 80.62 104 ASP A O 1
ATOM 835 N N . PRO A 1 105 ? 15.877 -2.898 -16.694 1.00 84.44 105 PRO A N 1
ATOM 836 C CA . PRO A 1 105 ? 15.042 -2.907 -15.504 1.00 84.44 105 PRO A CA 1
ATOM 837 C C . PRO A 1 105 ? 14.163 -1.646 -15.456 1.00 84.44 105 PRO A C 1
ATOM 839 O O . PRO A 1 105 ? 14.638 -0.535 -15.696 1.00 84.44 105 PRO A O 1
ATOM 842 N N . PRO A 1 106 ? 12.880 -1.774 -15.082 1.00 89.19 106 PRO A N 1
ATOM 843 C CA . PRO A 1 106 ? 11.959 -0.652 -15.117 1.00 89.19 106 PRO A CA 1
ATOM 844 C C . PRO A 1 106 ? 12.365 0.432 -14.111 1.00 89.19 106 PRO A C 1
ATOM 846 O O . PRO A 1 106 ? 12.645 0.162 -12.933 1.00 89.19 106 PRO A O 1
ATOM 849 N N . THR A 1 107 ? 12.342 1.677 -14.585 1.00 92.38 107 THR A N 1
ATOM 850 C CA . THR A 1 107 ? 12.563 2.873 -13.767 1.00 92.38 107 THR A CA 1
ATOM 851 C C . THR A 1 107 ? 11.496 3.013 -12.680 1.00 92.38 107 THR A C 1
ATOM 853 O O . THR A 1 107 ? 10.383 2.498 -12.814 1.00 92.38 107 THR A O 1
ATOM 856 N N . ASP A 1 108 ? 11.815 3.748 -11.610 1.00 94.25 108 ASP A N 1
ATOM 857 C CA . ASP A 1 108 ? 10.867 4.023 -10.520 1.00 94.25 108 ASP A CA 1
ATOM 858 C C . ASP A 1 108 ? 9.565 4.638 -11.037 1.00 94.25 108 ASP A C 1
ATOM 860 O O . ASP A 1 108 ? 8.484 4.174 -10.682 1.00 94.25 108 ASP A O 1
ATOM 864 N N . LEU A 1 109 ? 9.673 5.605 -11.955 1.00 94.31 109 LEU A N 1
ATOM 865 C CA . LEU A 1 109 ? 8.524 6.248 -12.588 1.00 94.31 109 LEU A CA 1
ATOM 866 C C . LEU A 1 109 ? 7.631 5.227 -13.308 1.00 94.31 109 LEU A C 1
ATOM 868 O O . LEU A 1 109 ? 6.423 5.205 -13.092 1.00 94.31 109 LEU A O 1
ATOM 872 N N . ARG A 1 110 ? 8.218 4.323 -14.106 1.00 93.81 110 ARG A N 1
ATOM 873 C CA . ARG A 1 110 ? 7.453 3.276 -14.802 1.00 93.81 110 ARG A CA 1
ATOM 874 C C . ARG A 1 110 ? 6.755 2.323 -13.836 1.00 93.81 110 ARG A C 1
ATOM 876 O O . ARG A 1 110 ? 5.656 1.854 -14.131 1.00 93.81 110 ARG A O 1
ATOM 883 N N . LEU A 1 111 ? 7.379 2.017 -12.699 1.00 94.19 111 LEU A N 1
ATOM 884 C CA . LEU A 1 111 ? 6.772 1.176 -11.668 1.00 94.19 111 LEU A CA 1
ATOM 885 C C . LEU A 1 111 ? 5.623 1.896 -10.958 1.00 94.19 111 LEU A C 1
ATOM 887 O O . LEU A 1 111 ? 4.555 1.309 -10.797 1.00 94.19 111 LEU A O 1
ATOM 891 N N . GLN A 1 112 ? 5.797 3.168 -10.601 1.00 95.88 112 GLN A N 1
ATOM 892 C CA . GLN A 1 112 ? 4.738 3.991 -10.013 1.00 95.88 112 GLN A CA 1
ATOM 893 C C . GLN A 1 112 ? 3.539 4.139 -10.961 1.00 95.88 112 GLN A C 1
ATOM 895 O O . GLN A 1 112 ? 2.396 3.969 -10.531 1.00 95.88 112 GLN A O 1
ATOM 900 N N . GLU A 1 113 ? 3.775 4.371 -12.257 1.00 95.44 113 GLU A N 1
ATOM 901 C CA . GLU A 1 113 ? 2.728 4.416 -13.288 1.00 95.44 113 GLU A CA 1
ATOM 902 C C . GLU A 1 113 ? 1.997 3.075 -13.428 1.00 95.44 113 GLU A C 1
ATOM 904 O O . GLU A 1 113 ? 0.767 3.033 -13.516 1.00 95.44 113 GLU A O 1
ATOM 909 N N . ASN A 1 114 ? 2.745 1.966 -13.444 1.00 93.94 114 ASN A N 1
ATOM 910 C CA . ASN A 1 114 ? 2.185 0.621 -13.531 1.00 93.94 114 ASN A CA 1
ATOM 911 C C . ASN A 1 114 ? 1.262 0.319 -12.341 1.00 93.94 114 ASN A C 1
ATOM 913 O O . ASN A 1 114 ? 0.116 -0.089 -12.541 1.00 93.94 114 ASN A O 1
ATOM 917 N N . VAL A 1 115 ? 1.741 0.578 -11.123 1.00 95.19 115 VAL A N 1
ATOM 918 C CA . VAL A 1 115 ? 0.991 0.336 -9.887 1.00 95.19 115 VAL A CA 1
ATOM 919 C C . VAL A 1 115 ? -0.212 1.269 -9.777 1.00 95.19 115 VAL A C 1
ATOM 921 O O . VAL A 1 115 ? -1.310 0.809 -9.469 1.00 95.19 115 VAL A O 1
ATOM 924 N N . THR A 1 116 ? -0.055 2.554 -10.108 1.00 95.75 116 THR A N 1
ATOM 925 C CA . THR A 1 116 ? -1.159 3.529 -10.136 1.00 95.75 116 THR A CA 1
ATOM 926 C C . THR A 1 116 ? -2.288 3.062 -11.051 1.00 95.75 116 THR A C 1
ATOM 928 O O . THR A 1 116 ? -3.448 3.019 -10.636 1.00 95.75 116 THR A O 1
ATOM 931 N N . ARG A 1 117 ? -1.951 2.640 -12.278 1.00 95.62 117 ARG A N 1
ATOM 932 C CA . ARG A 1 117 ? -2.927 2.106 -13.236 1.00 95.62 117 ARG A CA 1
ATOM 933 C C . ARG A 1 117 ? -3.654 0.889 -12.668 1.00 95.62 117 ARG A C 1
ATOM 935 O O . ARG A 1 117 ? -4.863 0.759 -12.843 1.00 95.62 117 ARG A O 1
ATOM 942 N N . HIS A 1 118 ? -2.933 0.003 -11.985 1.00 93.69 118 HIS A N 1
ATOM 943 C CA . HIS A 1 118 ? -3.514 -1.223 -11.454 1.00 93.69 118 HIS A CA 1
ATOM 944 C C . HIS A 1 118 ? -4.423 -0.984 -10.238 1.00 93.69 118 HIS A C 1
ATOM 946 O O . HIS A 1 118 ? -5.482 -1.607 -10.141 1.00 93.69 118 HIS A O 1
ATOM 952 N N . ILE A 1 119 ? -4.081 -0.031 -9.362 1.00 93.88 119 ILE A N 1
ATOM 953 C CA . ILE A 1 119 ? -4.963 0.425 -8.272 1.00 93.88 119 ILE A CA 1
ATOM 954 C C . ILE A 1 119 ? -6.284 0.944 -8.849 1.00 93.88 119 ILE A C 1
ATOM 956 O O . ILE A 1 119 ? -7.354 0.503 -8.432 1.00 93.88 119 ILE A O 1
ATOM 960 N N . GLN A 1 120 ? -6.216 1.829 -9.846 1.00 93.25 120 GLN A N 1
ATOM 961 C CA . GLN A 1 120 ? -7.404 2.401 -10.487 1.00 93.25 120 GLN A CA 1
ATOM 962 C C . GLN A 1 120 ? -8.251 1.335 -11.190 1.00 93.25 120 GLN A C 1
ATOM 964 O O . GLN A 1 120 ? -9.474 1.337 -11.081 1.00 93.25 120 GLN A O 1
ATOM 969 N N . GLN A 1 121 ? -7.614 0.392 -11.888 1.00 92.50 121 GLN A N 1
ATOM 970 C CA . GLN A 1 121 ? -8.317 -0.719 -12.524 1.00 92.50 121 GLN A CA 1
ATOM 971 C C . GLN A 1 121 ? -9.035 -1.603 -11.496 1.00 92.50 121 GLN A C 1
ATOM 973 O O . GLN A 1 121 ? -10.180 -1.986 -11.725 1.00 92.50 121 GLN A O 1
ATOM 978 N N . THR A 1 122 ? -8.383 -1.900 -10.370 1.00 89.94 122 THR A N 1
ATOM 979 C CA . THR A 1 122 ? -8.965 -2.706 -9.287 1.00 89.94 122 THR A CA 1
ATOM 980 C C . THR A 1 122 ? -10.178 -2.007 -8.675 1.00 89.94 122 THR A C 1
ATOM 982 O O . THR A 1 122 ? -11.213 -2.637 -8.470 1.00 89.94 122 THR A O 1
ATOM 985 N N . GLU A 1 123 ? -10.081 -0.697 -8.436 1.00 90.19 123 GLU A N 1
ATOM 986 C CA . GLU A 1 123 ? -11.197 0.118 -7.945 1.00 90.19 123 GLU A CA 1
ATOM 987 C C . GLU A 1 123 ? -12.377 0.120 -8.929 1.00 90.19 123 GLU A C 1
ATOM 989 O O . GLU A 1 123 ? -13.506 -0.152 -8.529 1.00 90.19 123 GLU A O 1
ATOM 994 N N . ASN A 1 124 ? -12.119 0.318 -10.226 1.00 89.19 124 ASN A N 1
ATOM 995 C CA . ASN A 1 124 ? -13.155 0.313 -11.266 1.00 89.19 124 ASN A CA 1
ATOM 996 C C . ASN A 1 124 ? -13.878 -1.039 -11.408 1.00 89.19 124 ASN A C 1
ATOM 998 O O . ASN A 1 124 ? -15.003 -1.091 -11.901 1.00 89.19 124 ASN A O 1
ATOM 1002 N N . GLN A 1 125 ? -13.226 -2.138 -11.021 1.00 87.75 125 GLN A N 1
ATOM 1003 C CA . GLN A 1 125 ? -13.790 -3.490 -11.051 1.00 87.75 125 GLN A CA 1
ATOM 1004 C C . GLN A 1 125 ? -14.481 -3.877 -9.734 1.00 87.75 125 GLN A C 1
ATOM 1006 O O . GLN A 1 125 ? -15.163 -4.902 -9.679 1.00 87.75 125 GLN A O 1
ATOM 1011 N N . SER A 1 126 ? -14.314 -3.085 -8.672 1.00 81.88 126 SER A N 1
ATOM 1012 C CA . SER A 1 126 ? -14.885 -3.374 -7.361 1.00 81.88 126 SER A CA 1
ATOM 1013 C C . SER A 1 126 ? -16.389 -3.110 -7.341 1.00 81.88 126 SER A C 1
ATOM 1015 O O . SER A 1 126 ? -16.872 -2.055 -7.745 1.00 81.88 126 SER A O 1
ATOM 1017 N N . THR A 1 127 ? -17.154 -4.045 -6.775 1.00 76.88 127 THR A N 1
ATOM 1018 C CA . THR A 1 127 ? -18.591 -3.850 -6.513 1.00 76.88 127 THR A CA 1
ATOM 1019 C C . THR A 1 127 ? -18.850 -2.835 -5.399 1.00 76.88 127 THR A C 1
ATOM 1021 O O . THR A 1 127 ? -19.967 -2.343 -5.250 1.00 76.88 127 THR A O 1
ATOM 1024 N N . LEU A 1 128 ? -17.838 -2.561 -4.571 1.00 73.62 128 LEU A N 1
ATOM 1025 C CA . LEU A 1 128 ? -17.892 -1.588 -3.492 1.00 73.62 128 LEU A CA 1
ATOM 1026 C C . LEU A 1 128 ? -16.839 -0.518 -3.767 1.00 73.62 128 LEU A C 1
ATOM 1028 O O . LEU A 1 128 ? -15.662 -0.714 -3.470 1.00 73.62 128 LEU A O 1
ATOM 1032 N N . THR A 1 129 ? -17.273 0.598 -4.345 1.00 74.06 129 THR A N 1
ATOM 1033 C CA . THR A 1 129 ? -16.375 1.698 -4.693 1.00 74.06 129 THR A CA 1
ATOM 1034 C C . THR A 1 129 ? -15.806 2.340 -3.427 1.00 74.06 129 THR A C 1
ATOM 1036 O O . THR A 1 129 ? -16.557 2.806 -2.560 1.00 74.06 129 THR A O 1
ATOM 1039 N N . ALA A 1 130 ? -14.484 2.382 -3.327 1.00 82.88 130 ALA A N 1
ATOM 1040 C CA . ALA A 1 130 ? -13.705 3.075 -2.320 1.00 82.88 130 ALA A CA 1
ATOM 1041 C C . ALA A 1 130 ? -12.765 4.120 -2.957 1.00 82.88 130 ALA A C 1
ATOM 1043 O O . ALA A 1 130 ? -11.662 4.325 -2.454 1.00 82.88 130 ALA A O 1
ATOM 1044 N N . GLN A 1 131 ? -13.218 4.831 -3.999 1.00 87.69 131 GLN A N 1
ATOM 1045 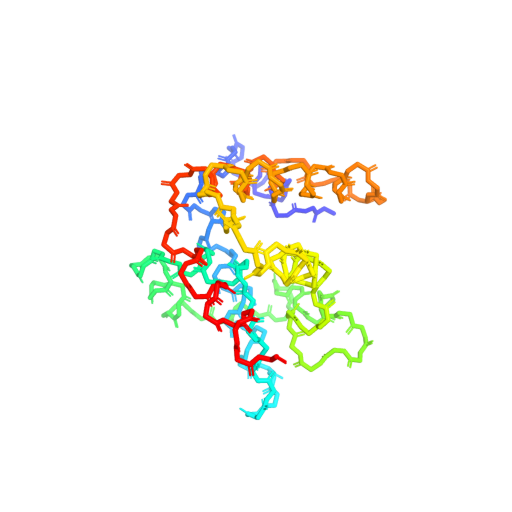C CA . GLN A 1 131 ? -12.448 5.846 -4.739 1.00 87.69 131 GLN A CA 1
ATOM 1046 C C . GLN A 1 131 ? -11.552 6.755 -3.872 1.00 87.69 131 GLN A C 1
ATOM 1048 O O . GLN A 1 131 ? -10.372 6.873 -4.192 1.00 87.69 131 GLN A O 1
ATOM 1053 N N . PRO A 1 132 ? -12.007 7.325 -2.733 1.00 87.19 132 PRO A N 1
ATOM 1054 C CA . PRO A 1 132 ? -11.134 8.159 -1.902 1.00 87.19 132 PRO A CA 1
ATOM 1055 C C . PRO A 1 132 ? -9.902 7.424 -1.347 1.00 87.19 132 PRO A C 1
ATOM 1057 O O . PRO A 1 132 ? -8.875 8.044 -1.091 1.00 87.19 132 PRO A O 1
ATOM 1060 N N . ILE A 1 133 ? -9.996 6.108 -1.140 1.00 89.25 133 ILE A N 1
ATOM 1061 C CA . ILE A 1 133 ? -8.863 5.265 -0.744 1.00 89.25 133 ILE A CA 1
ATOM 1062 C C . ILE A 1 133 ? -7.972 4.954 -1.932 1.00 89.25 133 ILE A C 1
ATOM 1064 O O . ILE A 1 133 ? -6.757 4.994 -1.773 1.00 89.25 133 ILE A O 1
ATOM 1068 N N . ALA A 1 134 ? -8.545 4.665 -3.101 1.00 92.00 134 ALA A N 1
ATOM 1069 C CA . ALA A 1 134 ? -7.763 4.452 -4.313 1.00 92.00 134 ALA A CA 1
ATOM 1070 C C . ALA A 1 134 ? -6.915 5.694 -4.637 1.00 92.00 134 ALA A C 1
ATOM 1072 O O . ALA A 1 134 ? -5.703 5.580 -4.804 1.00 92.00 134 ALA A O 1
ATOM 1073 N N . ASP A 1 135 ? -7.519 6.885 -4.605 1.00 92.69 135 ASP A N 1
ATOM 1074 C CA . ASP A 1 135 ? -6.825 8.160 -4.821 1.00 92.69 135 ASP A CA 1
ATOM 1075 C C . ASP A 1 135 ? -5.751 8.411 -3.758 1.00 92.69 135 ASP A C 1
ATOM 1077 O O . ASP A 1 135 ? -4.633 8.826 -4.069 1.00 92.69 135 ASP A O 1
ATOM 1081 N N . TRP A 1 136 ? -6.061 8.114 -2.493 1.00 93.69 136 TRP A N 1
ATOM 1082 C CA . TRP A 1 136 ? -5.095 8.208 -1.403 1.00 93.69 136 TRP A CA 1
ATOM 1083 C C . TRP A 1 136 ? -3.899 7.268 -1.611 1.00 93.69 136 TRP A C 1
ATOM 1085 O O . TRP A 1 136 ? -2.759 7.711 -1.476 1.00 93.69 136 TRP A O 1
ATOM 1095 N N . LEU A 1 137 ? -4.130 6.007 -1.993 1.00 94.31 137 LEU A N 1
ATOM 1096 C CA . LEU A 1 137 ? -3.073 5.034 -2.286 1.00 94.31 137 LEU A CA 1
ATOM 1097 C C . LEU A 1 137 ? -2.206 5.476 -3.466 1.00 94.31 137 LEU A C 1
ATOM 1099 O O . LEU A 1 137 ? -0.984 5.404 -3.376 1.00 94.31 137 LEU A O 1
ATOM 1103 N N . VAL A 1 138 ? -2.815 5.983 -4.539 1.00 95.50 138 VAL A N 1
ATOM 1104 C CA . VAL A 1 138 ? -2.086 6.568 -5.675 1.00 95.50 138 VAL A CA 1
ATOM 1105 C C . VAL A 1 138 ? -1.231 7.751 -5.216 1.00 95.50 138 VAL A C 1
ATOM 1107 O O . VAL A 1 138 ? -0.072 7.870 -5.614 1.00 95.50 138 VAL A O 1
ATOM 1110 N N . GLY A 1 139 ? -1.757 8.5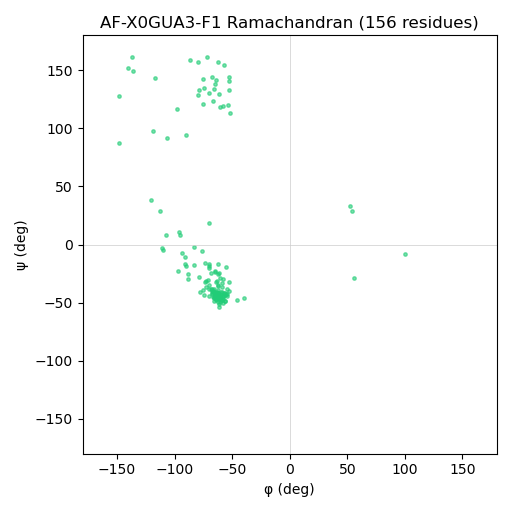99 -4.329 1.00 94.81 139 GLY A N 1
ATOM 1111 C CA . GLY A 1 139 ? -0.990 9.671 -3.699 1.00 94.81 139 GLY A CA 1
ATOM 1112 C C . GLY A 1 139 ? 0.233 9.150 -2.938 1.00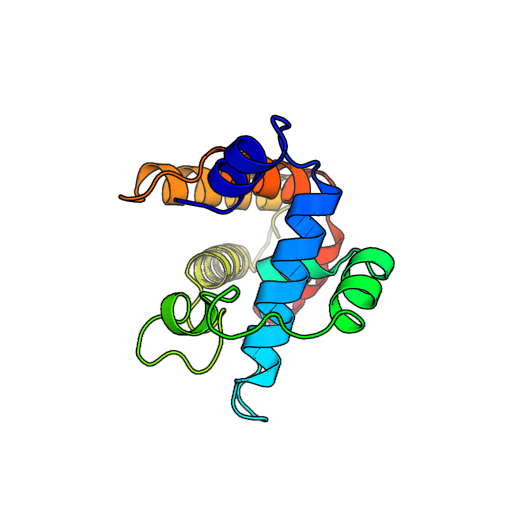 94.81 139 GLY A C 1
ATOM 1113 O O . GLY A 1 139 ? 1.320 9.699 -3.092 1.00 94.81 139 GLY A O 1
ATOM 1114 N N . LEU A 1 140 ? 0.089 8.065 -2.167 1.00 94.06 140 LEU A N 1
ATOM 1115 C CA . LEU A 1 140 ? 1.209 7.435 -1.455 1.00 94.06 140 LEU A CA 1
ATOM 1116 C C . LEU A 1 140 ? 2.268 6.872 -2.406 1.00 94.06 140 LEU A C 1
ATOM 1118 O O . LEU A 1 140 ? 3.455 7.126 -2.214 1.00 94.06 140 LEU A O 1
ATOM 1122 N N . VAL A 1 141 ? 1.830 6.128 -3.425 1.00 95.19 141 VAL A N 1
ATOM 1123 C CA . VAL A 1 141 ? 2.695 5.493 -4.432 1.00 95.19 141 VAL A CA 1
ATOM 1124 C C . VAL A 1 141 ? 3.590 6.523 -5.110 1.00 95.19 141 VAL A C 1
ATOM 1126 O O . VAL A 1 141 ? 4.777 6.270 -5.292 1.00 95.19 141 VAL A O 1
ATOM 1129 N N . ASN A 1 142 ? 3.037 7.688 -5.448 1.00 94.50 142 ASN A N 1
ATOM 1130 C CA . ASN A 1 142 ? 3.768 8.749 -6.138 1.00 94.50 142 ASN A CA 1
ATOM 1131 C C . ASN A 1 142 ? 4.592 9.639 -5.194 1.00 94.50 142 ASN A C 1
ATOM 1133 O O . ASN A 1 142 ? 5.495 10.336 -5.648 1.00 94.50 142 ASN A O 1
ATOM 1137 N N . PHE A 1 143 ? 4.310 9.622 -3.889 1.00 92.25 143 PHE A N 1
ATOM 1138 C CA . PHE A 1 143 ? 5.026 10.436 -2.905 1.00 92.25 143 PHE A CA 1
ATOM 1139 C C . PHE A 1 143 ? 6.393 9.853 -2.511 1.00 92.25 143 PHE A C 1
ATOM 1141 O O . PHE A 1 143 ? 7.285 10.602 -2.121 1.00 92.25 143 PHE A O 1
ATOM 1148 N N . SER A 1 144 ? 6.570 8.531 -2.591 1.00 88.25 144 SER A N 1
ATOM 1149 C CA . SER A 1 144 ? 7.813 7.853 -2.199 1.00 88.25 144 SER A CA 1
ATOM 1150 C C . SER A 1 144 ? 8.171 6.717 -3.154 1.00 88.25 144 SER A C 1
ATOM 1152 O O . SER A 1 144 ? 7.291 6.072 -3.718 1.00 88.25 144 SER A O 1
ATOM 1154 N N . THR A 1 145 ? 9.466 6.422 -3.275 1.00 92.00 145 THR A N 1
ATOM 1155 C CA . THR A 1 145 ? 10.009 5.259 -3.997 1.00 92.00 145 THR A CA 1
ATOM 1156 C C . THR A 1 145 ? 10.633 4.214 -3.068 1.00 92.00 145 THR A C 1
ATOM 1158 O O . THR A 1 145 ? 11.020 3.146 -3.530 1.00 92.00 145 THR A O 1
ATOM 1161 N N . THR A 1 146 ? 10.687 4.454 -1.753 1.00 89.38 146 THR A N 1
ATOM 1162 C CA . THR A 1 146 ? 11.377 3.567 -0.790 1.00 89.38 146 THR A CA 1
ATOM 1163 C C . THR A 1 146 ? 10.829 2.135 -0.773 1.00 89.38 146 THR A C 1
ATOM 1165 O O . THR A 1 146 ? 11.570 1.171 -0.606 1.00 89.38 146 THR A O 1
ATOM 1168 N N . TRP A 1 147 ? 9.528 1.974 -1.008 1.00 90.69 147 TRP A N 1
ATOM 1169 C CA . TRP A 1 147 ? 8.846 0.679 -1.099 1.00 90.69 147 TRP A CA 1
ATOM 1170 C C . TRP A 1 147 ? 9.223 -0.127 -2.361 1.00 90.69 147 TRP A C 1
ATOM 1172 O O . TRP A 1 147 ? 8.982 -1.336 -2.426 1.00 90.69 147 TRP A O 1
ATOM 1182 N N . LEU A 1 148 ? 9.817 0.506 -3.380 1.00 92.00 148 LEU A N 1
ATOM 1183 C CA . LEU A 1 148 ? 10.254 -0.177 -4.601 1.00 92.00 148 LEU A CA 1
ATOM 1184 C C . LEU A 1 148 ? 11.511 -1.014 -4.369 1.00 92.00 148 LEU A C 1
ATOM 1186 O O . LEU A 1 148 ? 11.664 -2.057 -5.002 1.00 92.00 148 LEU A O 1
ATOM 1190 N N . GLU A 1 149 ? 12.397 -0.594 -3.466 1.00 89.94 149 GLU A N 1
ATOM 1191 C CA . GLU A 1 149 ? 13.625 -1.331 -3.149 1.00 89.94 149 GLU A CA 1
ATOM 1192 C C . GLU A 1 149 ? 13.304 -2.714 -2.573 1.00 89.94 149 GLU A C 1
ATOM 1194 O O . GLU A 1 149 ? 13.783 -3.730 -3.085 1.00 89.94 149 GLU A O 1
ATOM 1199 N N . SER A 1 150 ? 12.407 -2.770 -1.580 1.00 87.81 150 SER A N 1
ATOM 1200 C CA . SER A 1 150 ? 11.946 -4.034 -0.997 1.00 87.81 150 SER A CA 1
ATOM 1201 C C . SER A 1 150 ? 11.226 -4.902 -2.035 1.00 87.81 150 SER A C 1
ATOM 1203 O O . SER A 1 150 ? 11.439 -6.114 -2.095 1.00 87.81 150 SER A O 1
ATOM 1205 N N . SER A 1 151 ? 10.431 -4.284 -2.912 1.00 88.56 151 SER A N 1
ATOM 1206 C CA . SER A 1 151 ? 9.701 -4.974 -3.982 1.00 88.56 151 SER A CA 1
ATOM 1207 C C . SER A 1 151 ? 10.633 -5.611 -5.015 1.00 88.56 151 SER A C 1
ATOM 1209 O O . SER A 1 151 ? 10.429 -6.766 -5.396 1.00 88.56 151 SER A O 1
ATOM 1211 N N . ARG A 1 152 ? 11.684 -4.893 -5.432 1.00 90.81 152 ARG A N 1
ATOM 1212 C CA . ARG A 1 152 ? 12.720 -5.395 -6.349 1.00 90.81 152 ARG A CA 1
ATOM 1213 C C . ARG A 1 152 ? 13.518 -6.533 -5.737 1.00 90.81 152 ARG A C 1
ATOM 1215 O O . ARG A 1 152 ? 13.740 -7.537 -6.408 1.00 90.81 152 ARG A O 1
ATOM 1222 N N . PHE A 1 153 ? 13.905 -6.403 -4.470 1.00 87.94 153 PHE A N 1
ATOM 1223 C CA . PHE A 1 153 ? 14.611 -7.463 -3.756 1.00 87.94 153 PHE A CA 1
ATOM 1224 C C . PHE A 1 153 ? 13.789 -8.762 -3.732 1.00 87.94 153 PHE A C 1
ATOM 1226 O O . PHE A 1 153 ? 14.294 -9.829 -4.080 1.00 87.94 153 PHE A O 1
ATOM 1233 N N . ARG A 1 154 ? 12.486 -8.671 -3.431 1.00 85.81 154 ARG A N 1
ATOM 1234 C CA . ARG A 1 154 ? 11.573 -9.829 -3.469 1.00 85.81 154 ARG A CA 1
ATOM 1235 C C . ARG A 1 154 ? 11.432 -10.448 -4.859 1.00 85.81 154 ARG A C 1
ATOM 1237 O O . ARG A 1 154 ? 11.328 -11.667 -4.965 1.00 85.81 154 ARG A O 1
ATOM 1244 N N . ALA A 1 155 ? 11.474 -9.640 -5.917 1.00 85.44 155 ALA A N 1
ATOM 1245 C CA . ALA A 1 155 ? 11.411 -10.136 -7.292 1.00 85.44 155 ALA A CA 1
ATOM 1246 C C . ALA A 1 155 ? 12.666 -10.920 -7.707 1.00 85.44 155 ALA A C 1
ATOM 1248 O O . ALA A 1 155 ? 12.596 -11.738 -8.622 1.00 85.44 155 ALA A O 1
ATOM 1249 N N . GLN A 1 156 ? 13.803 -10.663 -7.052 1.00 81.44 156 GLN A N 1
ATOM 1250 C CA . GLN A 1 156 ? 15.076 -11.334 -7.319 1.00 81.44 156 GLN A CA 1
ATOM 1251 C C . GLN A 1 156 ? 15.260 -12.627 -6.516 1.00 81.44 156 GLN A C 1
ATOM 1253 O O . GLN A 1 156 ? 15.946 -13.529 -6.996 1.00 81.44 156 GLN A O 1
ATOM 1258 N N . ALA A 1 157 ? 14.671 -12.701 -5.318 1.00 70.81 157 ALA A N 1
ATOM 1259 C CA . ALA A 1 157 ? 14.796 -13.823 -4.383 1.00 70.81 157 ALA A CA 1
ATOM 1260 C C . ALA A 1 157 ? 13.964 -15.070 -4.760 1.00 70.81 157 ALA A C 1
ATOM 1262 O O . ALA A 1 157 ? 14.077 -16.098 -4.093 1.00 70.81 157 ALA A O 1
ATOM 1263 N N . LEU A 1 158 ? 13.140 -14.975 -5.809 1.00 55.62 158 LEU A N 1
ATOM 1264 C CA . LEU A 1 158 ? 12.315 -16.041 -6.389 1.00 55.62 158 LEU A CA 1
ATOM 1265 C C . LEU A 1 158 ? 12.711 -16.283 -7.854 1.00 55.62 158 LEU A C 1
ATOM 1267 O O . LEU A 1 158 ? 12.458 -17.412 -8.320 1.00 55.62 158 LEU A O 1
#

Secondary structure (DSSP, 8-state):
--HHHHHHHHHSSPPPHHHHHHHHHHHHHHHHHTS-TT-----HHHHHHTT-HHHHHHHHHSPPPPTTT--HHHHSPTT-SSTTTT-HHHHHHHHHHHHT-SSSPPPHHHHHHHHHHHHHHHHHH-SS--HHHHHHHHHHHHH--HHHHHHHHHHH--

Mean predicted aligned error: 7.38 Å

Sequence (158 aa):
MHFVGIYFYAYKKVPTSTQIRFEACRIILASEASSYPDSSSSSWLRDLIMSEYDTARQAAREPIRSTIENKLPILLPKGCKTLFEACPLEAQLQAYLRAHRSDDPPTDLRLQENVTRHIQQTENQSTLTAQPIADWLVGLVNFSTTWLESSRFRAQAL

pLDDT: mean 81.08, std 13.19, range [45.19, 95.88]

Foldseek 3Di:
DDPQVVCCVVPVDGDDLLRVLLVVLLLQVVQVVQADPPQDDDDLLNCLSCVPPVSNVVSVPDDNDPVVVRVSVVQDDPPRRGNCVVPVLLVQLLVVQLVQVPDDGDDLVRSLVSSLVVLVVVQVPDPDHPPVVSVSSNVSSV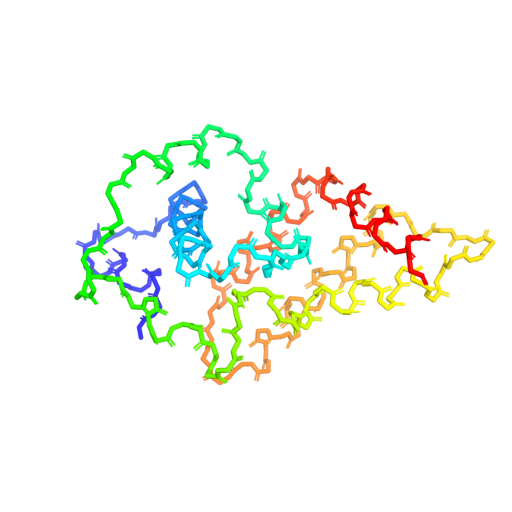VDSPSVVVSNVVSVVD

Solvent-accessible surface area (backbone atoms only — not comparable to full-atom values): 9367 Å² total; per-residue (Å²): 134,56,69,64,58,53,44,27,72,76,67,76,41,80,75,50,74,66,56,51,41,31,53,50,34,37,53,52,53,54,39,56,75,71,26,60,93,88,50,82,54,85,39,45,68,56,46,54,58,51,64,49,57,69,52,37,54,52,32,72,71,49,78,82,63,54,76,89,79,33,60,58,88,76,66,47,59,91,89,55,61,33,84,46,53,86,36,64,70,45,53,51,52,42,52,54,50,51,76,30,70,65,101,58,69,77,50,69,68,57,49,40,52,51,51,40,52,48,48,51,52,52,46,75,69,40,94,71,77,53,60,75,56,49,55,49,50,42,52,51,49,73,72,50,65,74,43,50,57,62,44,52,52,57,43,68,78,108